Protein AF-A0A536TR87-F1 (afdb_monomer_lite)

Sequence (165 aa):
MNKATRSIAAAVVALAAVLAACPSVAQQRQSEDTEKALRAQADRAGVIYQRGKAAHYTQKFDLSGMPHYVPKQQLTGWIRLHGNNYLSDGMLGELWQQGFAKYQPGIRISYFLPTSALAFAALYYQQADLVMGHRPGFYDLLAYERVMNFDPVEITAVTGSFDVG

pLDDT: mean 83.54, std 15.67, range [44.81, 97.5]

Structure (mmCIF, N/CA/C/O backbone):
data_AF-A0A536TR87-F1
#
_entry.id   AF-A0A536TR87-F1
#
loop_
_atom_site.group_PDB
_atom_site.id
_atom_site.type_symbol
_atom_site.label_atom_id
_atom_site.label_alt_id
_atom_site.label_comp_id
_atom_site.label_asym_id
_atom_site.label_entity_id
_atom_site.label_seq_id
_atom_site.pdbx_PDB_ins_code
_atom_site.Cartn_x
_atom_site.Cartn_y
_atom_site.Cartn_z
_atom_site.occupancy
_atom_site.B_iso_or_equiv
_atom_site.auth_seq_id
_atom_site.auth_comp_id
_atom_site.auth_asym_id
_atom_site.auth_atom_id
_atom_site.pdbx_PDB_model_num
ATOM 1 N N . MET A 1 1 ? 15.843 62.376 -14.233 1.00 53.47 1 MET A N 1
ATOM 2 C CA . MET A 1 1 ? 16.270 60.982 -14.505 1.00 53.47 1 MET A CA 1
ATOM 3 C C . MET A 1 1 ? 17.175 60.995 -15.734 1.00 53.47 1 MET A C 1
ATOM 5 O O . MET A 1 1 ? 16.693 61.303 -16.818 1.00 53.47 1 MET A O 1
ATOM 9 N N . ASN A 1 2 ? 18.486 60.799 -15.555 1.00 57.31 2 ASN A N 1
ATOM 10 C CA . ASN A 1 2 ? 19.490 61.002 -16.611 1.00 57.31 2 ASN A CA 1
ATOM 11 C C . ASN A 1 2 ? 19.457 59.883 -17.666 1.00 57.31 2 ASN A C 1
ATOM 13 O O . ASN A 1 2 ? 19.144 58.735 -17.354 1.00 57.31 2 ASN A O 1
ATOM 17 N N . LYS A 1 3 ? 19.808 60.212 -18.922 1.00 54.91 3 LYS A N 1
ATOM 18 C CA . LYS A 1 3 ? 19.842 59.262 -20.058 1.00 54.91 3 LYS A CA 1
ATOM 19 C C . LYS A 1 3 ? 20.655 57.995 -19.746 1.00 54.91 3 LYS A C 1
ATOM 21 O O . LYS A 1 3 ? 20.232 56.906 -20.114 1.00 54.91 3 LYS A O 1
ATOM 26 N N . ALA A 1 4 ? 21.744 58.127 -18.986 1.00 57.09 4 ALA A N 1
ATOM 27 C CA . ALA A 1 4 ? 22.574 57.005 -18.544 1.00 57.09 4 ALA A CA 1
ATOM 28 C C . ALA A 1 4 ? 21.807 55.990 -17.672 1.00 57.09 4 ALA A C 1
ATOM 30 O O . ALA A 1 4 ? 21.934 54.785 -17.864 1.00 57.09 4 ALA A O 1
ATOM 31 N N . THR A 1 5 ? 20.941 56.459 -16.769 1.00 54.66 5 THR A N 1
ATOM 32 C CA . THR A 1 5 ? 20.153 55.596 -15.874 1.00 54.66 5 THR A CA 1
ATOM 33 C C . THR A 1 5 ? 19.074 54.818 -16.636 1.00 54.66 5 THR A C 1
ATOM 35 O O . THR A 1 5 ? 18.757 53.688 -16.277 1.00 54.66 5 THR A O 1
ATOM 38 N N . ARG A 1 6 ? 18.544 55.388 -17.730 1.00 57.69 6 ARG A N 1
ATOM 39 C CA . ARG A 1 6 ? 17.592 54.707 -18.625 1.00 57.69 6 ARG A CA 1
ATOM 40 C C . ARG A 1 6 ? 18.263 53.634 -19.488 1.00 57.69 6 ARG A C 1
ATOM 42 O O . ARG A 1 6 ? 17.682 52.567 -19.649 1.00 57.69 6 ARG A O 1
ATOM 49 N N . SER A 1 7 ? 19.478 53.874 -19.989 1.00 56.91 7 SER A N 1
ATOM 50 C CA . SER A 1 7 ? 20.223 52.870 -20.768 1.00 56.91 7 SER A CA 1
ATOM 51 C C . SER A 1 7 ? 20.653 51.667 -19.930 1.00 56.91 7 SER A C 1
ATOM 53 O O . SER A 1 7 ? 20.578 50.542 -20.410 1.00 56.91 7 SER A O 1
ATOM 55 N N . ILE A 1 8 ? 21.047 51.882 -18.671 1.00 60.53 8 ILE A N 1
ATOM 56 C CA . ILE A 1 8 ? 21.417 50.786 -17.763 1.00 60.53 8 ILE A CA 1
ATOM 57 C C . ILE A 1 8 ? 20.182 49.949 -17.401 1.00 60.53 8 ILE A C 1
ATOM 59 O O . ILE A 1 8 ? 20.235 48.725 -17.467 1.00 60.53 8 ILE A O 1
ATOM 63 N N . ALA A 1 9 ? 19.045 50.588 -17.104 1.00 59.81 9 ALA A N 1
ATOM 64 C CA . ALA A 1 9 ? 17.798 49.873 -16.835 1.00 59.81 9 ALA A CA 1
ATOM 65 C C . ALA A 1 9 ? 17.311 49.067 -18.056 1.00 59.81 9 ALA A C 1
ATOM 67 O O . ALA A 1 9 ? 16.899 47.919 -17.908 1.00 59.81 9 ALA A O 1
ATOM 68 N N . ALA A 1 10 ? 17.417 49.627 -19.266 1.00 59.47 10 ALA A N 1
ATOM 69 C CA . ALA A 1 10 ? 17.064 48.922 -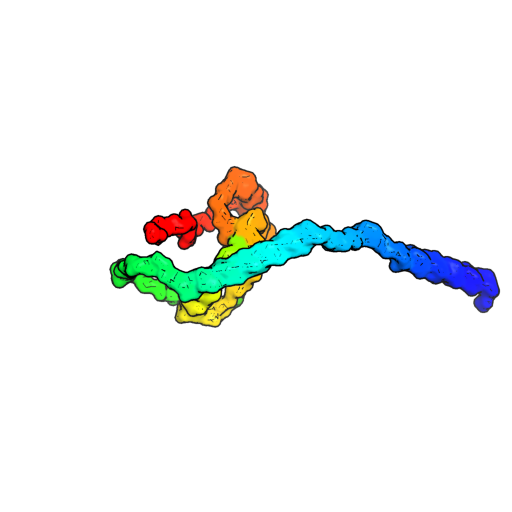20.499 1.00 59.47 10 ALA A CA 1
ATOM 70 C C . ALA A 1 10 ? 17.993 47.725 -20.778 1.00 59.47 10 ALA A C 1
ATOM 72 O O . ALA A 1 10 ? 17.518 46.666 -21.183 1.00 59.47 10 ALA A O 1
ATOM 73 N N . ALA A 1 11 ? 19.296 47.861 -20.509 1.00 60.03 11 ALA A N 1
ATOM 74 C CA . ALA A 1 11 ? 20.264 46.778 -20.671 1.00 60.03 11 ALA A CA 1
ATOM 75 C C . ALA A 1 11 ? 20.037 45.628 -19.671 1.00 60.03 11 ALA A C 1
ATOM 77 O O . ALA A 1 11 ? 20.145 44.463 -20.045 1.00 60.03 11 ALA A O 1
ATOM 78 N N . VAL A 1 12 ? 19.660 45.934 -18.425 1.00 60.09 12 VAL A N 1
ATOM 79 C CA . VAL A 1 12 ? 19.354 44.919 -17.400 1.00 60.09 12 VAL A CA 1
ATOM 80 C C . VAL A 1 12 ? 18.058 44.165 -17.720 1.00 60.09 12 VAL A C 1
ATOM 82 O O . VAL A 1 12 ? 18.012 42.945 -17.577 1.00 60.09 12 VAL A O 1
ATOM 85 N N . VAL A 1 13 ? 17.026 44.852 -18.222 1.00 60.09 13 VAL A N 1
ATOM 86 C CA . VAL A 1 13 ? 15.771 44.205 -18.652 1.00 60.09 13 VAL A 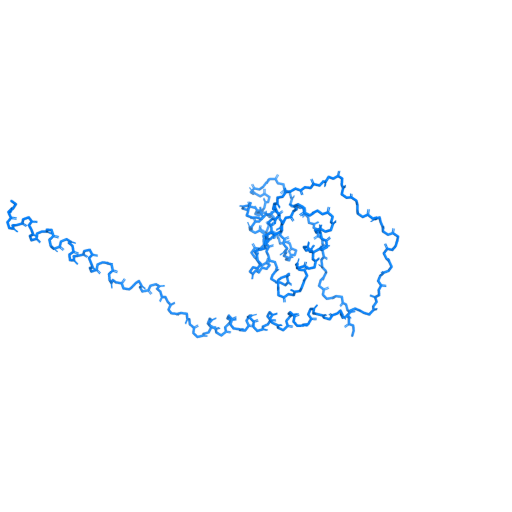CA 1
ATOM 87 C C . VAL A 1 13 ? 15.992 43.325 -19.888 1.00 60.09 13 VAL A C 1
ATOM 89 O O . VAL A 1 13 ? 15.465 42.216 -19.949 1.00 60.09 13 VAL A O 1
ATOM 92 N N . ALA A 1 14 ? 16.820 43.765 -20.842 1.00 57.97 14 ALA A N 1
ATOM 93 C CA . ALA A 1 14 ? 17.174 42.959 -22.009 1.00 57.97 14 ALA A CA 1
ATOM 94 C C . ALA A 1 14 ? 17.977 41.700 -21.627 1.00 57.97 14 ALA A C 1
ATOM 96 O O . ALA A 1 14 ? 17.725 40.628 -22.169 1.00 57.97 14 ALA A O 1
ATOM 97 N N . LEU A 1 15 ? 18.888 41.794 -20.651 1.00 55.44 15 LEU A N 1
ATOM 98 C CA . LEU A 1 15 ? 19.671 40.647 -20.178 1.00 55.44 15 LEU A CA 1
ATOM 99 C C . LEU A 1 15 ? 18.815 39.636 -19.388 1.00 55.44 15 LEU A C 1
ATOM 101 O O . LEU A 1 15 ? 18.990 38.428 -19.544 1.00 55.44 15 LEU A O 1
ATOM 105 N N . ALA A 1 16 ? 17.845 40.110 -18.599 1.00 57.47 16 ALA A N 1
ATOM 106 C CA . ALA A 1 16 ? 16.893 39.250 -17.891 1.00 57.47 16 ALA A CA 1
ATOM 107 C C . ALA A 1 16 ? 15.922 38.528 -18.847 1.00 57.47 16 ALA A C 1
ATOM 109 O O . ALA A 1 16 ? 15.592 37.363 -18.627 1.00 57.47 16 ALA A O 1
ATOM 110 N N . ALA A 1 17 ? 15.511 39.180 -19.941 1.00 55.38 17 ALA A N 1
ATOM 111 C CA . ALA A 1 17 ? 14.672 38.561 -20.967 1.00 55.38 17 ALA A CA 1
ATOM 112 C C . ALA A 1 17 ? 15.416 37.473 -21.766 1.00 55.38 17 ALA A C 1
ATOM 114 O O . ALA A 1 17 ? 14.815 36.466 -22.131 1.00 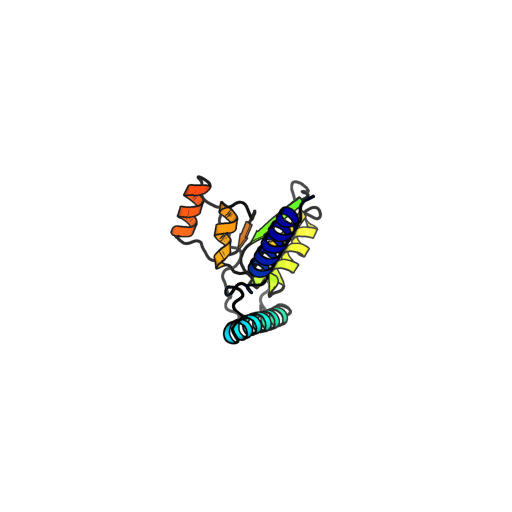55.38 17 ALA A O 1
ATOM 115 N N . VAL A 1 18 ? 16.728 37.627 -21.985 1.00 56.28 18 VAL A N 1
ATOM 116 C CA . VAL A 1 18 ? 17.559 36.603 -22.647 1.00 56.28 18 VAL A CA 1
ATOM 117 C C . VAL A 1 18 ? 17.795 35.390 -21.737 1.00 56.28 18 VAL A C 1
ATOM 119 O O . VAL A 1 18 ? 17.769 34.261 -22.217 1.00 56.28 18 VAL A O 1
ATOM 122 N N . LEU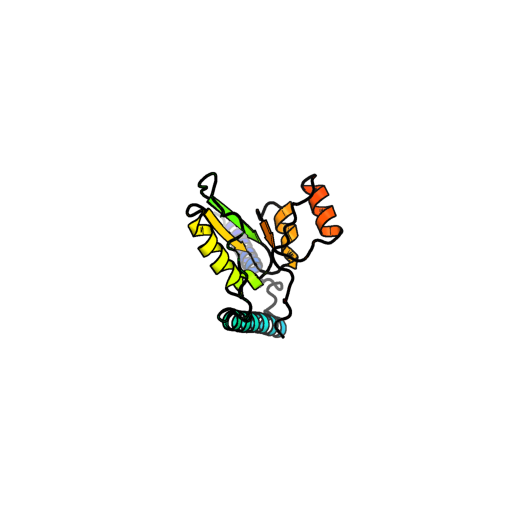 A 1 19 ? 17.933 35.587 -20.420 1.00 54.62 19 LEU A N 1
ATOM 123 C CA . LEU A 1 19 ? 18.059 34.483 -19.455 1.00 54.62 19 LEU A CA 1
ATOM 124 C C . LEU A 1 19 ? 16.756 33.685 -19.261 1.00 54.62 19 LEU A C 1
ATOM 126 O O .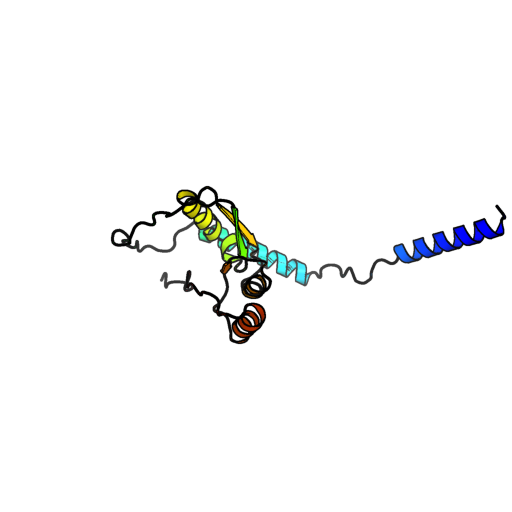 LEU A 1 19 ? 16.817 32.495 -18.965 1.00 54.62 19 LEU A O 1
ATOM 130 N N . ALA A 1 20 ? 15.589 34.303 -19.466 1.00 54.81 20 ALA A N 1
ATOM 131 C CA . ALA A 1 20 ? 14.292 33.620 -19.415 1.00 54.81 20 ALA A CA 1
ATOM 132 C C . ALA A 1 20 ? 13.924 32.887 -20.723 1.00 54.81 20 ALA A C 1
ATOM 134 O O . ALA A 1 20 ? 13.016 32.058 -20.726 1.00 54.81 20 ALA A O 1
ATOM 135 N N . ALA A 1 21 ? 14.615 33.191 -21.829 1.00 49.97 21 ALA A N 1
ATOM 136 C CA . ALA A 1 21 ? 14.339 32.642 -23.156 1.00 49.97 21 ALA A CA 1
ATOM 137 C C . ALA A 1 21 ? 15.301 31.525 -23.584 1.00 49.97 21 ALA A C 1
ATOM 139 O O . ALA A 1 21 ? 15.174 31.022 -24.698 1.00 49.97 21 ALA A O 1
ATOM 140 N N . CYS A 1 22 ? 16.236 31.101 -22.728 1.00 48.97 22 CYS A N 1
ATOM 141 C CA . CYS A 1 22 ? 16.895 29.816 -22.921 1.00 48.97 22 CYS A CA 1
ATOM 142 C C . CYS A 1 22 ? 15.838 28.727 -22.692 1.00 48.97 22 CYS A C 1
ATOM 144 O O . CYS A 1 22 ? 15.442 28.531 -21.539 1.00 48.97 22 CYS A O 1
ATOM 146 N N . PRO A 1 23 ? 15.354 28.010 -23.728 1.00 52.97 23 PRO A N 1
ATOM 147 C CA . PRO A 1 23 ? 14.597 26.802 -23.469 1.00 52.97 23 PRO A CA 1
ATOM 148 C C . PRO A 1 23 ? 15.517 25.922 -22.634 1.00 52.97 23 PRO A C 1
ATOM 150 O O . PRO A 1 23 ? 16.645 25.633 -23.036 1.00 52.97 23 PRO A O 1
ATOM 153 N N . SER A 1 24 ? 15.073 25.580 -21.428 1.00 51.97 24 SER A N 1
ATOM 154 C CA . SER A 1 24 ? 15.789 24.641 -20.586 1.00 51.97 24 SER A CA 1
ATOM 155 C C . SER A 1 24 ? 16.051 23.399 -21.437 1.00 51.97 24 SER A C 1
ATOM 157 O O . SER A 1 24 ? 15.119 22.683 -21.803 1.00 51.97 24 SER A O 1
ATOM 159 N N . VAL A 1 25 ? 17.315 23.155 -21.790 1.00 49.88 25 VAL A N 1
ATOM 160 C CA . VAL A 1 25 ? 17.760 21.960 -22.531 1.00 49.88 25 VAL A CA 1
ATOM 161 C C . VAL A 1 25 ? 17.439 20.674 -21.739 1.00 49.88 25 VAL A C 1
ATOM 163 O O . VAL A 1 25 ? 17.574 19.571 -22.251 1.00 49.88 25 VAL A O 1
ATOM 166 N N . ALA A 1 26 ? 16.930 20.808 -20.510 1.00 51.16 26 ALA A N 1
ATOM 167 C CA . ALA A 1 26 ? 16.414 19.733 -19.679 1.00 51.16 26 ALA A CA 1
ATOM 168 C C . ALA A 1 26 ? 14.955 19.320 -19.967 1.00 51.16 26 ALA A C 1
ATOM 170 O O . ALA A 1 26 ? 14.514 18.314 -19.417 1.00 51.16 26 ALA A O 1
ATOM 171 N N . GLN A 1 27 ? 14.192 20.022 -20.819 1.00 51.34 27 GLN A N 1
ATOM 172 C CA . GLN A 1 27 ? 12.879 19.525 -21.258 1.00 51.34 27 GLN A CA 1
ATOM 173 C C . GLN A 1 27 ? 13.083 18.490 -22.375 1.00 51.34 27 GLN A C 1
ATOM 175 O O . GLN A 1 27 ? 12.797 18.728 -23.550 1.00 51.34 27 GLN A O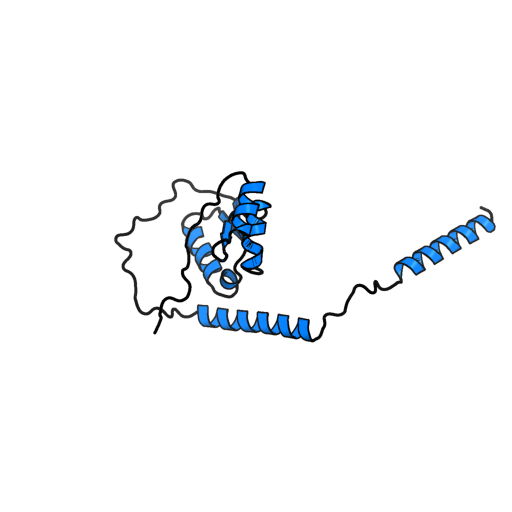 1
ATOM 180 N N . GLN A 1 28 ? 13.662 17.350 -22.007 1.00 58.09 28 GLN A N 1
ATOM 181 C CA . GLN A 1 28 ? 13.862 16.212 -22.890 1.00 58.09 28 GLN A CA 1
ATOM 182 C C . GLN A 1 28 ? 12.483 15.812 -23.430 1.00 58.09 28 GLN A C 1
ATOM 184 O O . GLN A 1 28 ? 11.618 15.384 -22.665 1.00 58.09 28 GLN A O 1
ATOM 189 N N . ARG A 1 29 ? 12.236 16.033 -24.732 1.00 62.19 29 ARG A N 1
ATOM 190 C CA . ARG A 1 29 ? 11.021 15.529 -25.389 1.00 62.19 29 ARG A CA 1
ATOM 191 C C . ARG A 1 29 ? 10.912 14.048 -25.043 1.00 62.19 29 ARG A C 1
ATOM 193 O O . ARG A 1 29 ? 11.895 13.324 -25.204 1.00 62.19 29 ARG A O 1
ATOM 200 N N . GLN A 1 30 ? 9.748 13.645 -24.534 1.00 68.62 30 GLN A N 1
ATOM 201 C CA . GLN A 1 30 ? 9.438 12.256 -24.209 1.00 68.62 30 GLN A CA 1
ATOM 202 C C . GLN A 1 30 ? 9.912 11.383 -25.380 1.00 68.62 30 GLN A C 1
ATOM 204 O O . GLN A 1 30 ? 9.521 11.632 -26.521 1.00 68.62 30 GLN A O 1
ATOM 209 N N . SER A 1 31 ? 10.826 10.439 -25.142 1.00 84.69 31 SER A N 1
ATOM 210 C CA . SER A 1 31 ? 11.304 9.594 -26.238 1.00 84.69 31 SER A CA 1
ATOM 211 C C . SER A 1 31 ? 10.148 8.735 -26.752 1.00 84.69 31 SER A C 1
ATOM 213 O O . SER A 1 31 ? 9.276 8.345 -25.969 1.00 84.69 31 SER A O 1
ATOM 215 N N . GLU A 1 32 ? 10.153 8.397 -28.044 1.00 88.25 32 GLU A N 1
ATOM 216 C CA . GLU A 1 32 ? 9.142 7.497 -28.621 1.00 88.25 32 GLU A CA 1
ATOM 217 C C . GLU A 1 32 ? 9.019 6.191 -27.825 1.00 88.25 32 GLU A C 1
ATOM 219 O O . GLU A 1 32 ? 7.924 5.663 -27.652 1.00 88.25 32 GLU A O 1
ATOM 224 N N . ASP A 1 33 ? 10.135 5.686 -27.297 1.00 89.00 33 ASP A N 1
ATOM 225 C CA . ASP A 1 33 ? 10.164 4.477 -26.474 1.00 89.00 33 ASP A CA 1
ATOM 226 C C . ASP A 1 33 ? 9.413 4.657 -25.154 1.00 89.00 33 ASP A C 1
ATOM 228 O O . ASP A 1 33 ? 8.683 3.764 -24.726 1.00 89.00 33 ASP A O 1
ATOM 232 N N . THR A 1 34 ? 9.531 5.830 -24.528 1.00 89.81 34 THR A N 1
ATOM 233 C CA . THR A 1 34 ? 8.804 6.142 -23.293 1.00 89.81 34 THR A CA 1
ATOM 234 C C . THR A 1 34 ? 7.306 6.254 -23.570 1.00 89.81 34 THR A C 1
ATOM 236 O O . THR A 1 34 ? 6.494 5.734 -22.807 1.00 89.81 34 THR A O 1
ATOM 239 N N . GLU A 1 35 ? 6.915 6.883 -24.682 1.00 88.88 35 GLU A N 1
ATOM 240 C CA . GLU A 1 35 ? 5.510 6.938 -25.098 1.00 88.88 35 GLU A CA 1
ATOM 241 C C . GLU A 1 35 ? 4.940 5.540 -25.366 1.00 88.88 35 GLU A C 1
ATOM 243 O O . GLU A 1 35 ? 3.850 5.215 -24.892 1.00 88.88 35 GLU A O 1
ATOM 248 N N . LYS A 1 36 ? 5.685 4.689 -26.082 1.00 92.56 36 LYS A N 1
ATOM 249 C CA . LYS A 1 36 ? 5.300 3.293 -26.342 1.00 92.56 36 LYS A CA 1
ATOM 250 C C . LYS A 1 36 ? 5.158 2.502 -25.041 1.00 92.56 36 LYS A C 1
ATOM 252 O O . LYS A 1 36 ? 4.174 1.784 -24.883 1.00 92.56 36 LYS A O 1
ATOM 257 N N . ALA A 1 37 ? 6.087 2.660 -24.097 1.00 89.69 37 ALA A N 1
ATOM 258 C CA . ALA A 1 37 ? 6.032 1.987 -22.802 1.00 89.69 37 ALA A CA 1
ATOM 259 C C . ALA A 1 37 ? 4.801 2.404 -21.981 1.00 89.69 37 ALA A C 1
ATOM 261 O O . ALA A 1 37 ? 4.115 1.543 -21.432 1.00 89.69 37 ALA A O 1
ATOM 262 N N . LEU A 1 38 ? 4.479 3.702 -21.936 1.00 90.38 38 LEU A N 1
ATOM 263 C CA . LEU A 1 38 ? 3.288 4.205 -21.242 1.00 90.38 38 LEU A CA 1
ATOM 264 C C . LEU A 1 38 ? 1.991 3.699 -21.886 1.00 90.38 38 LEU A C 1
ATOM 266 O O . LEU A 1 38 ? 1.073 3.295 -21.174 1.00 90.38 38 LEU A O 1
ATOM 270 N N . ARG A 1 39 ? 1.922 3.661 -23.224 1.00 91.75 39 ARG A N 1
ATOM 271 C CA . ARG A 1 39 ? 0.773 3.081 -23.942 1.00 91.75 39 ARG A CA 1
ATOM 272 C C . ARG A 1 39 ? 0.605 1.598 -23.621 1.00 91.75 39 ARG A C 1
ATOM 274 O O . ARG A 1 39 ? -0.481 1.189 -23.237 1.00 91.75 39 ARG A O 1
ATOM 281 N N . ALA A 1 40 ? 1.687 0.820 -23.665 1.00 90.69 40 ALA A N 1
ATOM 282 C CA . ALA A 1 40 ? 1.646 -0.601 -23.325 1.00 90.69 40 ALA A CA 1
ATOM 283 C C . ALA A 1 40 ? 1.179 -0.852 -21.877 1.00 90.69 40 ALA A C 1
ATOM 285 O O . ALA A 1 40 ? 0.450 -1.811 -21.616 1.00 90.69 40 ALA A O 1
ATOM 286 N N . GLN A 1 41 ? 1.567 0.012 -20.930 1.00 87.94 41 GLN A N 1
ATOM 287 C CA . GLN A 1 41 ? 1.072 -0.043 -19.551 1.00 87.94 41 GLN A CA 1
ATOM 288 C C . GLN A 1 41 ? -0.437 0.233 -19.478 1.00 87.94 41 GLN A C 1
ATOM 290 O O . GLN A 1 41 ? -1.159 -0.530 -18.836 1.00 87.94 41 GLN A O 1
ATOM 295 N N . ALA A 1 42 ? -0.920 1.271 -20.168 1.00 88.25 42 ALA A N 1
ATOM 296 C CA . ALA A 1 42 ? -2.339 1.619 -20.208 1.00 88.25 42 ALA A CA 1
ATOM 297 C C . ALA A 1 42 ? -3.198 0.522 -20.869 1.00 88.25 42 ALA A C 1
ATOM 299 O O . ALA A 1 42 ? -4.233 0.136 -20.325 1.00 88.25 42 ALA A O 1
ATOM 300 N N . ASP A 1 43 ? -2.743 -0.038 -21.992 1.00 91.94 43 ASP A N 1
ATOM 301 C CA . ASP A 1 43 ? -3.434 -1.125 -22.693 1.00 91.94 43 ASP A CA 1
ATOM 302 C C . ASP A 1 43 ? -3.547 -2.370 -21.804 1.00 91.94 43 ASP A C 1
ATOM 304 O O . ASP A 1 43 ? -4.611 -2.989 -21.699 1.00 91.94 43 ASP A O 1
ATOM 308 N N . ARG A 1 44 ? -2.463 -2.713 -21.095 1.00 88.62 44 ARG A N 1
ATOM 309 C CA . ARG A 1 44 ? -2.457 -3.816 -20.130 1.00 88.62 44 ARG A CA 1
ATOM 310 C C . ARG A 1 44 ? -3.463 -3.587 -19.004 1.00 88.62 44 ARG A C 1
ATOM 312 O O . ARG A 1 44 ? -4.192 -4.522 -18.673 1.00 88.62 44 ARG A O 1
ATOM 319 N N . ALA A 1 45 ? -3.514 -2.382 -18.434 1.00 87.69 45 ALA A N 1
ATOM 320 C CA . ALA A 1 45 ? -4.487 -2.040 -17.399 1.00 87.69 45 ALA A CA 1
ATOM 321 C C . ALA A 1 45 ? -5.926 -2.225 -17.913 1.00 87.69 45 ALA A C 1
ATOM 323 O O . ALA A 1 45 ? -6.742 -2.864 -17.252 1.00 87.69 45 ALA A O 1
ATOM 324 N N . GLY A 1 46 ? -6.211 -1.793 -19.147 1.00 87.88 46 GLY A N 1
ATOM 325 C CA . GLY A 1 46 ? -7.505 -2.015 -19.795 1.00 87.88 46 GLY A CA 1
ATOM 326 C C . GLY A 1 46 ? -7.873 -3.497 -19.933 1.00 87.88 46 GLY A C 1
ATOM 327 O O . GLY A 1 46 ? -8.998 -3.890 -19.617 1.00 87.88 46 GLY A O 1
ATOM 328 N N . VAL A 1 47 ? -6.931 -4.347 -20.352 1.00 88.56 47 VAL A N 1
ATOM 329 C CA . VAL A 1 47 ? -7.148 -5.804 -20.447 1.00 88.56 47 VAL A CA 1
ATOM 330 C C . VAL A 1 47 ? -7.418 -6.423 -19.073 1.00 88.56 47 VAL A C 1
ATOM 332 O O . VAL A 1 47 ? -8.327 -7.247 -18.942 1.00 88.56 47 VAL A O 1
ATOM 335 N N . ILE A 1 48 ? -6.653 -6.032 -18.048 1.00 87.12 48 ILE A N 1
ATOM 336 C CA . ILE A 1 48 ? -6.845 -6.504 -16.669 1.00 87.12 48 ILE A CA 1
ATOM 337 C C . ILE A 1 48 ? -8.239 -6.117 -16.170 1.00 87.12 48 ILE A C 1
ATOM 339 O O . ILE A 1 48 ? -8.942 -6.974 -15.633 1.00 87.12 48 ILE A O 1
ATOM 343 N N . TYR A 1 49 ? -8.674 -4.882 -16.421 1.00 87.19 49 TYR A N 1
ATOM 344 C CA . TYR A 1 49 ? -9.999 -4.410 -16.034 1.00 87.19 49 TYR A CA 1
ATOM 345 C C . TYR A 1 49 ? -11.114 -5.255 -16.657 1.00 87.19 49 TYR A C 1
ATOM 347 O O . TYR A 1 49 ? -12.029 -5.691 -15.958 1.00 87.19 49 TYR A O 1
ATOM 355 N N . GLN A 1 50 ? -11.033 -5.548 -17.963 1.00 87.94 50 GLN A N 1
ATOM 356 C CA . GLN A 1 50 ? -12.045 -6.384 -18.621 1.00 87.94 50 GLN A CA 1
ATOM 357 C C . GLN A 1 50 ? -12.074 -7.808 -18.059 1.00 87.94 50 GLN A C 1
ATOM 359 O O . GLN A 1 50 ? -13.158 -8.350 -17.853 1.00 87.94 50 GLN A O 1
ATOM 364 N N . ARG A 1 51 ? -10.910 -8.404 -17.764 1.00 85.50 51 ARG A N 1
ATOM 365 C CA . ARG A 1 51 ? -10.834 -9.727 -17.120 1.00 85.50 51 ARG A CA 1
ATOM 366 C C . ARG A 1 51 ? -11.422 -9.707 -15.710 1.00 85.50 51 ARG A C 1
ATOM 368 O O . ARG A 1 51 ? -12.143 -10.624 -15.341 1.00 85.50 51 ARG A O 1
ATOM 375 N N . GLY A 1 52 ? -11.189 -8.632 -14.958 1.00 81.88 52 GLY A N 1
ATOM 376 C CA . GLY A 1 52 ? -11.690 -8.461 -13.593 1.00 81.88 52 GLY A CA 1
ATOM 377 C C . GLY A 1 52 ? -13.217 -8.458 -13.456 1.00 81.88 52 GLY A C 1
ATOM 378 O O . GLY A 1 52 ? -13.717 -8.660 -12.353 1.00 81.88 52 GLY A O 1
ATOM 379 N N . LYS A 1 53 ? -13.966 -8.278 -14.553 1.00 84.31 53 LYS A N 1
ATOM 380 C CA . LYS A 1 53 ? -15.439 -8.323 -14.555 1.00 84.31 53 LYS A CA 1
ATOM 381 C C . LYS A 1 53 ? -16.016 -9.730 -14.403 1.00 84.31 53 LYS A C 1
ATOM 383 O O . LYS A 1 53 ? -17.194 -9.860 -14.074 1.00 84.31 53 LYS A O 1
ATOM 388 N N . ALA A 1 54 ? -15.229 -10.769 -14.669 1.00 82.56 54 ALA A N 1
ATOM 389 C CA . ALA A 1 54 ? -15.664 -12.153 -14.557 1.00 82.56 54 ALA A CA 1
ATOM 390 C C . ALA A 1 54 ? -14.984 -12.834 -13.364 1.00 82.56 54 ALA A C 1
ATOM 392 O O . ALA A 1 54 ? -13.769 -12.764 -13.187 1.00 82.56 54 ALA A O 1
ATOM 393 N N . ALA A 1 55 ? -15.773 -13.535 -12.549 1.00 78.06 55 ALA A N 1
ATOM 394 C CA . ALA A 1 55 ? -15.225 -14.449 -11.559 1.00 78.06 55 ALA A CA 1
ATOM 395 C C . ALA A 1 55 ? -14.692 -15.698 -12.275 1.00 78.06 55 ALA A C 1
ATOM 397 O O . ALA A 1 55 ? -15.442 -16.387 -12.962 1.00 78.06 55 ALA A O 1
ATOM 398 N N . HIS A 1 56 ? -13.403 -15.988 -12.102 1.00 78.31 56 HIS A N 1
ATOM 399 C CA . HIS A 1 56 ? -12.767 -17.188 -12.661 1.00 78.31 56 HIS A CA 1
ATOM 400 C C . HIS A 1 56 ? -12.798 -18.390 -11.704 1.00 78.31 56 HIS A C 1
ATOM 402 O O . HIS A 1 56 ? -12.478 -19.504 -12.101 1.00 78.31 56 HIS A O 1
ATOM 408 N N . TYR A 1 57 ? -13.200 -18.185 -10.448 1.00 74.12 57 TYR A N 1
ATOM 409 C CA . TYR A 1 57 ? -13.381 -19.259 -9.477 1.00 74.12 57 TYR A CA 1
ATOM 410 C C . TYR A 1 57 ? -14.767 -19.899 -9.641 1.00 74.12 57 TYR A C 1
ATOM 412 O O . TYR A 1 57 ? -15.790 -19.214 -9.635 1.00 74.12 57 TYR A O 1
ATOM 420 N N . THR A 1 58 ? -14.814 -21.224 -9.765 1.00 81.31 58 THR A N 1
ATOM 421 C CA . THR A 1 58 ? -16.068 -22.003 -9.771 1.00 81.31 58 THR A CA 1
ATOM 422 C C . THR A 1 58 ? -16.451 -22.465 -8.368 1.00 81.31 58 THR A C 1
ATOM 424 O O . THR A 1 58 ? -17.634 -22.573 -8.039 1.00 81.31 58 THR A O 1
ATOM 427 N N . GLN A 1 59 ? -15.450 -22.696 -7.518 1.00 81.62 59 GLN A N 1
ATOM 428 C CA . GLN A 1 59 ? -15.639 -23.059 -6.125 1.00 81.62 59 GLN A CA 1
ATOM 429 C C . GLN A 1 59 ? -16.173 -21.867 -5.327 1.00 81.62 59 GLN A C 1
ATOM 431 O O . GLN A 1 59 ? -15.592 -20.781 -5.322 1.00 81.62 59 GLN A O 1
ATOM 436 N N . LYS A 1 60 ? -17.276 -22.091 -4.610 1.00 83.38 60 LYS A N 1
ATOM 437 C CA . LYS A 1 60 ? -17.787 -21.167 -3.597 1.00 83.38 60 LYS A CA 1
ATOM 438 C C . LYS A 1 60 ? -17.365 -21.671 -2.227 1.00 83.38 60 LYS A C 1
ATOM 440 O O . LYS A 1 60 ? -17.582 -22.836 -1.907 1.00 83.38 60 LYS A O 1
ATOM 445 N N . PHE A 1 61 ? -16.762 -20.796 -1.436 1.00 83.38 61 PHE A N 1
ATOM 446 C CA . PHE A 1 61 ? -16.419 -21.104 -0.055 1.00 83.38 61 PHE A CA 1
ATOM 447 C C . PHE A 1 61 ? -17.661 -20.955 0.823 1.00 83.38 61 PHE A C 1
ATOM 449 O O . PHE A 1 61 ? -18.376 -19.957 0.712 1.00 83.38 61 PHE A O 1
ATOM 456 N N . ASP A 1 62 ? -17.909 -21.936 1.688 1.00 87.81 62 ASP A N 1
ATOM 457 C CA . ASP A 1 62 ? -18.876 -21.776 2.766 1.00 87.81 62 ASP A CA 1
ATOM 458 C C . ASP A 1 62 ? -18.229 -20.960 3.889 1.00 87.81 62 ASP A C 1
ATOM 460 O O . ASP A 1 62 ? -17.265 -21.391 4.521 1.00 87.81 62 ASP A O 1
ATOM 464 N N . LEU A 1 63 ? -18.738 -19.746 4.089 1.00 87.62 63 LEU A N 1
ATOM 465 C CA . LEU A 1 63 ? -18.251 -18.811 5.099 1.00 87.62 63 LEU A CA 1
ATOM 466 C C . LEU A 1 63 ? -19.199 -18.721 6.302 1.00 87.62 63 LEU A C 1
ATOM 468 O O . LEU A 1 63 ? -18.974 -17.886 7.176 1.00 87.62 63 LEU A O 1
ATOM 472 N N . SER A 1 64 ? -20.251 -19.548 6.380 1.00 90.69 64 SER A N 1
ATOM 473 C CA . SER A 1 64 ? -21.267 -19.443 7.439 1.00 90.69 64 SER A CA 1
ATOM 474 C C . SER A 1 64 ? -20.706 -19.690 8.842 1.00 90.69 64 SER A C 1
ATOM 476 O O . SER A 1 64 ? -21.258 -19.195 9.821 1.00 90.69 64 SER A O 1
ATOM 478 N N . GLY A 1 65 ? -19.604 -20.440 8.942 1.00 90.94 65 GLY A N 1
ATOM 479 C CA . GLY A 1 65 ? -18.890 -20.690 10.194 1.00 90.94 65 GLY A CA 1
ATOM 480 C C . GLY A 1 65 ? -17.967 -19.551 10.639 1.00 90.94 65 GLY A C 1
ATOM 481 O O . GLY A 1 65 ? -17.433 -19.609 11.745 1.00 90.94 65 GLY A O 1
ATOM 482 N N . MET A 1 66 ? -17.749 -18.523 9.810 1.00 90.12 66 MET A N 1
ATOM 483 C CA . MET A 1 66 ? -16.891 -17.398 10.180 1.00 90.12 66 MET A CA 1
ATOM 484 C C . MET A 1 66 ? -17.641 -16.391 11.065 1.00 90.12 66 MET A C 1
ATOM 486 O O . MET A 1 66 ? -18.827 -16.118 10.845 1.00 90.12 66 MET A O 1
ATOM 490 N N . PRO A 1 67 ? -16.965 -15.787 12.060 1.00 90.62 67 PRO A N 1
ATOM 491 C CA . PRO A 1 67 ? -17.571 -14.735 12.860 1.00 90.62 67 PRO A CA 1
ATOM 492 C C . PRO A 1 67 ? -17.952 -13.550 11.970 1.00 90.62 67 PRO A C 1
ATOM 494 O O . PRO A 1 67 ? -17.172 -13.103 11.127 1.00 90.62 67 PRO A O 1
ATOM 497 N N . HIS A 1 68 ? -19.155 -13.019 12.181 1.00 87.62 68 HIS A N 1
ATOM 498 C CA . HIS A 1 68 ? -19.608 -11.836 11.462 1.00 87.62 68 HIS A CA 1
ATOM 499 C C . HIS A 1 68 ? -18.864 -10.605 11.980 1.00 87.62 68 HIS A C 1
ATOM 501 O O . HIS A 1 68 ? -18.777 -10.373 13.188 1.00 87.62 68 HIS A O 1
ATOM 507 N N . TYR A 1 69 ? -18.333 -9.800 11.061 1.00 88.50 69 TYR A N 1
ATOM 508 C CA . TYR A 1 69 ? -17.694 -8.544 11.426 1.00 88.50 69 TYR A CA 1
ATOM 509 C C . TYR A 1 69 ? -18.743 -7.542 11.923 1.00 88.50 69 TYR A C 1
ATOM 511 O O . TYR A 1 69 ? -19.657 -7.170 11.189 1.00 88.50 69 TYR A O 1
ATOM 519 N N . VAL A 1 70 ? -18.582 -7.088 13.166 1.00 91.25 70 VAL A N 1
ATOM 520 C CA . VAL A 1 70 ? -19.396 -6.028 13.771 1.00 91.25 70 VAL A CA 1
ATOM 521 C C . VAL A 1 70 ? -18.460 -4.895 14.199 1.00 91.25 70 VAL A C 1
ATOM 523 O O . VAL A 1 70 ? -17.611 -5.106 15.073 1.00 91.25 70 VAL A O 1
ATOM 526 N N . PRO A 1 71 ? -18.571 -3.696 13.598 1.00 92.56 71 PRO A N 1
ATOM 527 C CA . PRO A 1 71 ? -17.793 -2.540 14.019 1.00 92.56 71 PRO A CA 1
ATOM 528 C C . PRO A 1 71 ? -18.038 -2.215 15.493 1.00 92.56 71 PRO A C 1
ATOM 530 O O . PRO A 1 71 ? -19.174 -2.005 15.910 1.00 92.56 71 PRO A O 1
ATOM 533 N N . LYS A 1 72 ? -16.966 -2.124 16.288 1.00 94.94 72 LYS A N 1
ATOM 534 C CA . LYS A 1 72 ? -17.063 -1.650 17.681 1.00 94.94 72 LYS A CA 1
ATOM 535 C C . LYS A 1 72 ? -17.383 -0.153 17.762 1.00 94.94 72 LYS A C 1
ATOM 537 O O . LYS A 1 72 ? -17.948 0.299 18.749 1.00 94.94 72 LYS A O 1
ATOM 542 N N . GLN A 1 73 ? -16.979 0.603 16.743 1.00 95.62 73 GLN A N 1
ATOM 543 C CA . GLN A 1 73 ? -17.167 2.045 16.630 1.00 95.62 73 GLN A CA 1
ATOM 544 C C . GLN A 1 73 ? -17.297 2.443 15.159 1.00 95.62 73 GLN A C 1
ATOM 546 O O . GLN A 1 73 ? -16.646 1.840 14.300 1.00 95.62 73 GLN A O 1
ATOM 551 N N . GLN A 1 74 ? -18.092 3.481 14.900 1.00 96.38 74 GLN A N 1
ATOM 552 C CA . GLN A 1 74 ? -18.174 4.119 13.589 1.00 96.38 74 GLN A CA 1
ATOM 553 C C . GLN A 1 74 ? -17.131 5.225 13.508 1.00 96.38 74 GLN A C 1
ATOM 555 O O . GLN A 1 74 ? -17.138 6.156 14.311 1.00 96.38 74 GLN A O 1
ATOM 560 N N . LEU A 1 75 ? -16.228 5.103 12.542 1.00 95.69 75 LEU A N 1
ATOM 561 C CA . LEU A 1 75 ? -15.133 6.037 12.335 1.00 95.69 75 LEU A CA 1
ATOM 562 C C . LEU A 1 75 ? -15.424 6.958 11.148 1.00 95.69 75 LEU A C 1
ATOM 564 O O . LEU A 1 75 ? -16.187 6.626 10.236 1.00 95.69 75 LEU A O 1
ATOM 568 N N . THR A 1 76 ? -14.772 8.117 11.147 1.00 97.50 76 THR A N 1
ATOM 569 C CA . THR A 1 76 ? -14.823 9.088 10.051 1.00 97.50 76 THR A CA 1
ATOM 570 C C . THR A 1 76 ? -13.422 9.529 9.668 1.00 97.50 76 THR A C 1
ATOM 572 O O . THR A 1 76 ? -12.576 9.680 10.547 1.00 97.50 76 THR A O 1
ATOM 575 N N . GLY A 1 77 ? -13.188 9.794 8.384 1.00 96.94 77 GLY A N 1
ATOM 576 C CA . GLY A 1 77 ? -11.913 10.329 7.906 1.00 96.94 77 GLY A CA 1
ATOM 577 C C . GLY A 1 77 ? -11.355 9.573 6.709 1.00 96.94 77 GLY A C 1
ATOM 578 O O . GLY A 1 77 ? -12.103 8.984 5.926 1.00 96.94 77 GLY A O 1
ATOM 579 N N . TRP A 1 78 ? -10.033 9.619 6.570 1.00 97.25 78 TRP A N 1
ATOM 580 C CA . TRP A 1 78 ? -9.312 9.065 5.431 1.00 97.25 78 TRP A CA 1
ATOM 581 C C . TRP A 1 78 ? -8.368 7.951 5.855 1.00 97.25 78 TRP A C 1
ATOM 583 O O . TRP A 1 78 ? -7.676 8.066 6.860 1.00 97.25 78 TRP A O 1
ATOM 593 N N . ILE A 1 79 ? -8.324 6.909 5.035 1.00 96.81 79 ILE A N 1
ATOM 594 C CA . ILE A 1 79 ? -7.275 5.899 5.024 1.00 96.81 79 ILE A CA 1
ATOM 595 C C . ILE A 1 79 ? -6.466 6.109 3.746 1.00 96.81 79 ILE A C 1
ATOM 597 O O . ILE A 1 79 ? -7.026 6.083 2.650 1.00 96.81 79 ILE A O 1
ATOM 601 N N . ARG A 1 80 ? -5.158 6.318 3.861 1.00 97.38 80 ARG A N 1
ATOM 602 C CA . ARG A 1 80 ? -4.244 6.481 2.725 1.00 97.38 80 ARG A CA 1
ATOM 603 C C . ARG A 1 80 ? -3.610 5.135 2.394 1.00 97.38 80 ARG A C 1
ATOM 605 O O . ARG A 1 80 ? -2.894 4.577 3.224 1.00 97.38 80 ARG A O 1
ATOM 612 N N . LEU A 1 81 ? -3.871 4.619 1.195 1.00 96.12 81 LEU A N 1
ATOM 613 C CA . LEU A 1 81 ? -3.370 3.331 0.722 1.00 96.12 81 LEU A CA 1
ATOM 614 C C . LEU A 1 81 ? -2.476 3.519 -0.503 1.00 96.12 81 LEU A C 1
ATOM 616 O O . LEU A 1 81 ? -2.916 4.029 -1.536 1.00 96.12 81 LEU A O 1
ATOM 620 N N . HIS A 1 82 ? -1.215 3.099 -0.389 1.00 96.62 82 HIS A N 1
ATOM 621 C CA . HIS A 1 82 ? -0.236 3.191 -1.474 1.00 96.62 82 HIS A CA 1
ATOM 622 C C . HIS A 1 82 ? 0.204 1.811 -1.992 1.00 96.62 82 HIS A C 1
ATOM 624 O O . HIS A 1 82 ? 0.173 0.820 -1.261 1.00 96.62 82 HIS A O 1
ATOM 630 N N . GLY A 1 83 ? 0.669 1.754 -3.244 1.00 94.56 83 GLY A N 1
ATOM 631 C CA . GLY A 1 83 ? 1.400 0.601 -3.777 1.00 94.56 83 GLY A CA 1
ATOM 632 C C . GLY A 1 83 ? 0.788 -0.030 -5.025 1.00 94.56 83 GLY A C 1
ATOM 633 O O . GLY A 1 83 ? 0.854 0.544 -6.109 1.00 94.56 83 GLY A O 1
ATOM 634 N N . ASN A 1 84 ? 0.286 -1.256 -4.891 1.00 92.19 84 ASN A N 1
ATOM 635 C CA . ASN A 1 84 ? -0.016 -2.150 -6.005 1.00 92.19 84 ASN A CA 1
ATOM 636 C C . ASN A 1 84 ? -1.084 -1.625 -6.995 1.00 92.19 84 ASN A C 1
ATOM 638 O O . ASN A 1 84 ? -2.269 -1.571 -6.665 1.00 92.19 84 ASN A O 1
ATOM 642 N N . ASN A 1 85 ? -0.679 -1.359 -8.244 1.00 90.75 85 ASN A N 1
ATOM 643 C CA . ASN A 1 85 ? -1.546 -0.902 -9.338 1.00 90.75 85 ASN A CA 1
ATOM 644 C C . ASN A 1 85 ? -2.674 -1.885 -9.685 1.00 90.75 85 ASN A C 1
ATOM 646 O O . ASN A 1 85 ? -3.732 -1.460 -10.130 1.00 90.75 85 ASN A O 1
ATOM 650 N N . TYR A 1 86 ? -2.527 -3.185 -9.410 1.00 87.56 86 TYR A N 1
ATOM 651 C CA . TYR A 1 86 ? -3.604 -4.154 -9.663 1.00 87.56 86 TYR A CA 1
ATOM 652 C C . TYR A 1 86 ? -4.890 -3.880 -8.865 1.00 87.56 86 TYR A C 1
ATOM 654 O O . TYR A 1 86 ? -5.958 -4.346 -9.264 1.00 87.56 86 TYR A O 1
ATOM 662 N N . LEU A 1 87 ? -4.816 -3.121 -7.764 1.00 89.38 87 LEU A N 1
ATOM 663 C CA . LEU A 1 87 ? -6.010 -2.682 -7.042 1.00 89.38 87 LEU A CA 1
ATOM 664 C C . LEU A 1 87 ? -6.884 -1.736 -7.882 1.00 89.38 87 LEU A C 1
ATOM 666 O O . LEU A 1 87 ? -8.106 -1.802 -7.747 1.00 89.38 87 LEU A O 1
ATOM 670 N N . SER A 1 88 ? -6.275 -0.898 -8.731 1.00 88.38 88 SER A N 1
ATOM 671 C CA . SER A 1 88 ? -6.964 0.045 -9.625 1.00 88.38 88 SER A CA 1
ATOM 672 C C . SER A 1 88 ? -7.113 -0.455 -11.059 1.00 88.38 88 SER A C 1
ATOM 674 O O . SER A 1 88 ? -8.095 -0.119 -11.708 1.00 88.38 88 SER A O 1
ATOM 676 N N . ASP A 1 89 ? -6.159 -1.241 -11.563 1.00 88.38 89 ASP A N 1
ATOM 677 C CA . ASP A 1 89 ? -6.237 -1.813 -12.913 1.00 88.38 89 ASP A CA 1
ATOM 678 C C . ASP A 1 89 ? -7.348 -2.869 -12.993 1.00 88.38 89 ASP A C 1
ATOM 680 O O . ASP A 1 89 ? -7.938 -3.088 -14.046 1.00 88.38 89 ASP A O 1
ATOM 684 N N . GLY A 1 90 ? -7.628 -3.549 -11.878 1.00 84.62 90 GLY A N 1
ATOM 685 C CA . GLY A 1 90 ? -8.793 -4.411 -11.715 1.00 84.62 90 GLY A CA 1
ATOM 686 C C . GLY A 1 90 ? -9.959 -3.699 -11.022 1.00 84.62 90 GLY A C 1
ATOM 687 O O . GLY A 1 90 ? -10.028 -2.479 -10.950 1.00 84.62 90 GLY A O 1
ATOM 688 N N . MET A 1 91 ? -10.879 -4.488 -10.463 1.00 86.88 91 MET A N 1
ATOM 689 C CA . MET A 1 91 ? -12.026 -3.977 -9.693 1.00 86.88 91 MET A CA 1
ATOM 690 C C . MET A 1 91 ? -11.847 -4.126 -8.173 1.00 86.88 91 MET A C 1
ATOM 692 O O . MET A 1 91 ? -12.735 -3.768 -7.405 1.00 86.88 91 MET A O 1
ATOM 696 N N . LEU A 1 92 ? -10.723 -4.685 -7.709 1.00 87.75 92 LEU A N 1
ATOM 697 C CA . LEU A 1 92 ? -10.572 -5.094 -6.309 1.00 87.75 92 LEU A CA 1
ATOM 698 C C . LEU A 1 92 ? -10.616 -3.908 -5.337 1.00 87.75 92 LEU A C 1
ATOM 700 O O . LEU A 1 92 ? -11.300 -3.996 -4.320 1.00 87.75 92 LEU A O 1
ATOM 704 N N . GLY A 1 93 ? -9.940 -2.797 -5.654 1.00 90.75 93 GLY A N 1
ATOM 705 C CA . GLY A 1 93 ? -9.968 -1.593 -4.820 1.00 90.75 93 GLY A CA 1
ATOM 706 C C . GLY A 1 93 ? -11.380 -1.020 -4.681 1.00 90.75 93 GLY A C 1
ATOM 707 O O . GLY A 1 93 ? -11.826 -0.731 -3.572 1.00 90.75 93 GLY A O 1
ATOM 708 N N . GLU A 1 94 ? -12.124 -0.951 -5.788 1.00 90.75 94 GLU A N 1
ATOM 709 C CA . GLU A 1 94 ? -13.522 -0.508 -5.791 1.00 90.75 94 GLU A CA 1
ATOM 710 C C . GLU A 1 94 ? -14.409 -1.430 -4.939 1.00 90.75 94 GLU A C 1
ATOM 712 O O . GLU A 1 94 ? -15.156 -0.957 -4.079 1.00 90.75 94 GLU A O 1
ATOM 717 N N . LEU A 1 95 ? -14.292 -2.749 -5.120 1.00 91.06 95 LEU A N 1
ATOM 718 C CA . LEU A 1 95 ? -15.052 -3.741 -4.355 1.00 91.06 95 LEU A CA 1
ATOM 719 C C . LEU A 1 95 ? -14.746 -3.667 -2.855 1.00 91.06 95 LEU A C 1
ATOM 721 O O . LEU A 1 95 ? -15.657 -3.777 -2.032 1.00 91.06 95 LEU A O 1
ATOM 725 N N . TRP A 1 96 ? -13.483 -3.443 -2.486 1.00 91.62 96 TRP A N 1
ATOM 726 C CA . TRP A 1 96 ? -13.082 -3.232 -1.097 1.00 91.62 96 TRP A CA 1
ATOM 727 C C . TRP A 1 96 ? -13.690 -1.963 -0.516 1.00 91.62 96 TRP A C 1
ATOM 729 O O . TRP A 1 96 ? -14.268 -2.021 0.567 1.00 91.62 96 TRP A O 1
ATOM 739 N N . GLN A 1 97 ? -13.630 -0.841 -1.234 1.00 93.25 97 GLN A N 1
ATOM 740 C CA . GLN A 1 97 ? -14.235 0.407 -0.780 1.00 93.25 97 GLN A CA 1
ATOM 741 C C . GLN A 1 97 ? -15.752 0.259 -0.592 1.00 93.25 97 GLN A C 1
ATOM 743 O O . GLN A 1 97 ? -16.282 0.657 0.445 1.00 93.25 97 GLN A O 1
ATOM 748 N N . GLN A 1 98 ? -16.453 -0.349 -1.552 1.00 94.62 98 GLN A N 1
ATOM 749 C CA . GLN A 1 98 ? -17.897 -0.581 -1.464 1.00 94.62 98 GLN A CA 1
ATOM 750 C C . GLN A 1 98 ? -18.259 -1.538 -0.323 1.00 94.62 98 GLN A C 1
ATOM 752 O O . GLN A 1 98 ? -19.208 -1.289 0.420 1.00 94.62 98 GLN A O 1
ATOM 757 N N . GLY A 1 99 ? -17.512 -2.634 -0.168 1.00 93.94 99 GLY A N 1
ATOM 758 C CA . GLY A 1 99 ? -17.716 -3.607 0.901 1.00 93.94 99 GLY A CA 1
ATOM 759 C C . GLY A 1 99 ? -17.469 -3.003 2.281 1.00 93.94 99 GLY A C 1
ATOM 760 O O . GLY A 1 99 ? -18.300 -3.151 3.174 1.00 93.94 99 GLY A O 1
ATOM 761 N N . PHE A 1 100 ? -16.369 -2.267 2.438 1.00 94.12 100 PHE A N 1
ATOM 762 C CA . PHE A 1 100 ? -16.006 -1.623 3.695 1.00 94.12 100 PHE A CA 1
ATOM 763 C C . PHE A 1 100 ? -16.972 -0.496 4.069 1.00 94.12 100 PHE A C 1
ATOM 765 O O . PHE A 1 100 ? -17.345 -0.387 5.234 1.00 94.12 100 PHE A O 1
ATOM 772 N N . ALA A 1 101 ? -17.468 0.279 3.097 1.00 95.88 101 ALA A N 1
ATOM 773 C CA . ALA A 1 101 ? -18.438 1.350 3.335 1.00 95.88 101 ALA A CA 1
ATOM 774 C C . ALA A 1 101 ? -19.768 0.857 3.936 1.00 95.88 101 ALA A C 1
ATOM 776 O O . ALA A 1 101 ? -20.439 1.627 4.620 1.00 95.88 101 ALA A O 1
ATOM 777 N N . LYS A 1 102 ? -20.135 -0.421 3.746 1.00 95.38 102 LYS A N 1
ATOM 778 C CA . LYS A 1 102 ? -21.304 -1.031 4.413 1.00 95.38 102 LYS A CA 1
ATOM 779 C C . LYS A 1 102 ? -21.141 -1.094 5.932 1.00 95.38 102 LYS A C 1
ATOM 781 O O . LYS A 1 102 ? -22.134 -1.057 6.650 1.00 95.38 102 LYS A O 1
ATOM 786 N N . TYR A 1 103 ? -19.902 -1.179 6.410 1.00 95.50 103 TYR A N 1
ATOM 787 C CA . TYR A 1 103 ? -19.570 -1.255 7.829 1.00 95.50 103 TYR A CA 1
ATOM 788 C C . TYR A 1 103 ? -19.073 0.089 8.378 1.00 95.50 103 TYR A C 1
ATOM 790 O O . TYR A 1 103 ? -19.446 0.474 9.480 1.00 95.50 103 TYR A O 1
ATOM 798 N N . GLN A 1 104 ? -18.274 0.827 7.605 1.00 96.81 104 GLN A N 1
ATOM 799 C CA . GLN A 1 104 ? -17.645 2.096 7.988 1.00 96.81 104 GLN A CA 1
ATOM 800 C C . GLN A 1 104 ? -17.964 3.209 6.966 1.00 96.81 104 GLN A C 1
ATOM 802 O O . GLN A 1 104 ? -17.078 3.668 6.241 1.00 96.81 104 GLN A O 1
ATOM 807 N N . PRO A 1 105 ? -19.224 3.683 6.882 1.00 96.56 105 PRO A N 1
ATOM 808 C CA . PRO A 1 105 ? -19.661 4.644 5.862 1.00 96.56 105 PRO A CA 1
ATOM 809 C C . PRO A 1 105 ? -19.023 6.034 6.002 1.00 96.56 105 PRO A C 1
ATOM 811 O O . PRO A 1 105 ? -19.047 6.820 5.052 1.00 96.56 105 PRO A O 1
ATOM 814 N N . GLY A 1 106 ? -18.459 6.358 7.170 1.00 97.19 106 GLY A N 1
ATOM 815 C CA . GLY A 1 106 ? -17.751 7.614 7.423 1.00 97.19 106 GLY A CA 1
ATOM 816 C C . GLY A 1 106 ? -16.301 7.630 6.931 1.00 97.19 106 GLY A C 1
ATOM 817 O O . GLY A 1 106 ? -15.694 8.700 6.870 1.00 97.19 106 GLY A O 1
ATOM 818 N N . ILE A 1 107 ? -15.742 6.475 6.564 1.00 97.31 107 ILE A N 1
ATOM 819 C CA . ILE A 1 107 ? -14.364 6.361 6.090 1.00 97.31 107 ILE A CA 1
ATOM 820 C C . ILE A 1 107 ? -14.306 6.478 4.566 1.00 97.31 107 ILE A C 1
ATOM 822 O O . ILE A 1 107 ? -15.190 6.025 3.834 1.00 97.31 107 ILE A O 1
ATOM 826 N N . ARG A 1 108 ? -13.246 7.114 4.074 1.00 95.31 108 ARG A N 1
ATOM 827 C CA . ARG A 1 108 ? -12.867 7.168 2.662 1.00 95.31 108 ARG A CA 1
ATOM 828 C C . ARG A 1 108 ? -11.463 6.607 2.498 1.00 95.31 108 ARG A C 1
ATOM 830 O O . ARG A 1 108 ? -10.624 6.783 3.377 1.00 95.31 108 ARG A O 1
ATOM 837 N N . ILE A 1 109 ? -11.210 5.942 1.376 1.00 95.31 109 ILE A N 1
ATOM 838 C CA . ILE A 1 109 ? -9.886 5.412 1.051 1.00 95.31 109 ILE A CA 1
ATOM 839 C C . ILE A 1 109 ? -9.305 6.277 -0.067 1.00 95.31 109 ILE A C 1
ATOM 841 O O . ILE A 1 109 ? -9.942 6.473 -1.099 1.00 95.31 109 ILE A O 1
ATOM 845 N N . SER A 1 110 ? -8.120 6.833 0.168 1.00 95.25 110 SER A N 1
ATOM 846 C CA . SER A 1 110 ? -7.319 7.508 -0.849 1.00 95.25 110 SER A CA 1
ATOM 847 C C . SER A 1 110 ? -6.323 6.508 -1.420 1.00 95.25 110 SER A C 1
ATOM 849 O O . SER A 1 110 ? -5.605 5.860 -0.658 1.00 95.25 110 SER A O 1
ATOM 851 N N . TYR A 1 111 ? -6.281 6.386 -2.743 1.00 94.88 111 TYR A N 1
ATOM 852 C CA . TYR A 1 111 ? -5.424 5.437 -3.445 1.00 94.88 111 TYR A CA 1
ATOM 853 C C . TYR A 1 111 ? -4.303 6.161 -4.191 1.00 94.88 111 TYR A C 1
ATOM 855 O O . TYR A 1 111 ? -4.563 7.036 -5.014 1.00 94.88 111 TYR A O 1
ATOM 863 N N . PHE A 1 112 ? -3.060 5.737 -3.963 1.00 95.44 112 PHE A N 1
ATOM 864 C CA . PHE A 1 112 ? -1.905 6.108 -4.782 1.00 95.44 112 PHE A CA 1
ATOM 865 C C . PHE A 1 112 ? -1.166 4.842 -5.218 1.00 95.44 112 PHE A C 1
ATOM 867 O O . PHE A 1 112 ? -0.356 4.277 -4.481 1.00 95.44 112 PHE A O 1
ATOM 874 N N . LEU A 1 113 ? -1.484 4.358 -6.417 1.00 94.00 113 LEU A N 1
ATOM 875 C CA . LEU A 1 113 ? -1.144 3.000 -6.848 1.00 94.00 113 LEU A CA 1
ATOM 876 C C . LEU A 1 113 ? -0.245 2.956 -8.098 1.00 94.00 113 LEU A C 1
ATOM 878 O O . LEU A 1 113 ? -0.606 2.304 -9.075 1.00 94.00 113 LEU A O 1
ATOM 882 N N . PRO A 1 114 ? 0.912 3.646 -8.131 1.00 91.06 114 PRO A N 1
ATOM 883 C CA . PRO A 1 114 ? 1.770 3.620 -9.314 1.00 91.06 114 PRO A CA 1
ATOM 884 C C . PRO A 1 114 ? 2.477 2.269 -9.497 1.00 91.06 114 PRO A C 1
ATOM 886 O O . PRO A 1 114 ? 2.717 1.847 -10.623 1.00 91.06 114 PRO A O 1
ATOM 889 N N . THR A 1 115 ? 2.866 1.607 -8.400 1.00 90.19 115 THR A N 1
ATOM 890 C CA . THR A 1 115 ? 3.564 0.315 -8.402 1.00 90.19 115 THR A CA 1
ATOM 891 C C . THR A 1 115 ? 3.766 -0.204 -6.978 1.00 90.19 115 THR A C 1
ATOM 893 O O . THR A 1 115 ? 4.005 0.561 -6.041 1.00 90.19 115 THR A O 1
ATOM 896 N N . SER A 1 116 ? 3.785 -1.530 -6.827 1.00 91.31 116 SER A N 1
ATOM 897 C CA . SER A 1 116 ? 4.172 -2.206 -5.579 1.00 91.31 116 SER A CA 1
ATOM 898 C C . SER A 1 116 ? 5.601 -1.878 -5.124 1.00 91.31 116 SER A C 1
ATOM 900 O O . SER A 1 116 ? 5.899 -2.000 -3.940 1.00 91.31 116 SER A O 1
ATOM 902 N N . ALA A 1 117 ? 6.489 -1.471 -6.038 1.00 89.88 117 ALA A N 1
ATOM 903 C CA . ALA A 1 117 ? 7.892 -1.185 -5.726 1.00 89.88 117 ALA A CA 1
ATOM 904 C C . ALA A 1 117 ? 8.088 0.081 -4.869 1.00 89.88 117 ALA A C 1
ATOM 906 O O . ALA A 1 117 ? 9.095 0.206 -4.186 1.00 89.88 117 ALA A O 1
ATOM 907 N N . LEU A 1 118 ? 7.128 1.013 -4.888 1.00 89.00 118 LEU A N 1
ATOM 908 C CA . LEU A 1 118 ? 7.184 2.262 -4.116 1.00 89.00 118 LEU A CA 1
ATOM 909 C C . LEU A 1 118 ? 6.398 2.187 -2.802 1.00 89.00 118 LEU A C 1
ATOM 911 O O . LEU A 1 118 ? 6.364 3.156 -2.045 1.00 89.00 118 LEU A O 1
ATOM 915 N N . ALA A 1 119 ? 5.742 1.054 -2.544 1.00 92.50 119 ALA A N 1
ATOM 916 C CA . ALA A 1 119 ? 4.780 0.911 -1.464 1.00 92.50 119 ALA A CA 1
ATOM 917 C C . ALA A 1 119 ? 5.432 1.178 -0.097 1.00 92.50 119 ALA A C 1
ATOM 919 O O . ALA A 1 119 ? 4.972 2.043 0.639 1.00 92.50 119 ALA A O 1
ATOM 920 N N . PHE A 1 120 ? 6.546 0.510 0.214 1.00 94.25 120 PHE A N 1
ATOM 921 C CA . PHE A 1 120 ? 7.132 0.543 1.558 1.00 94.25 120 PHE A CA 1
ATOM 922 C C . PHE A 1 120 ? 7.669 1.915 1.970 1.00 94.25 120 PHE A C 1
ATOM 924 O O . PHE A 1 120 ? 7.471 2.341 3.108 1.00 94.25 120 PHE A O 1
ATOM 931 N N . ALA A 1 121 ? 8.261 2.649 1.022 1.00 93.81 121 ALA A N 1
ATOM 932 C CA . ALA A 1 121 ? 8.744 4.005 1.259 1.00 93.81 121 ALA A CA 1
ATOM 933 C C . ALA A 1 121 ? 7.638 4.948 1.740 1.00 93.81 121 ALA A C 1
ATOM 935 O O . ALA A 1 121 ? 7.858 5.767 2.632 1.00 93.81 121 ALA A O 1
ATOM 936 N N . ALA A 1 122 ? 6.423 4.802 1.205 1.00 96.00 122 ALA A N 1
ATOM 937 C CA . ALA A 1 122 ? 5.288 5.606 1.636 1.00 96.00 122 ALA A CA 1
ATOM 938 C C . ALA A 1 122 ? 4.897 5.353 3.103 1.00 96.00 122 ALA A C 1
ATOM 940 O O . ALA A 1 122 ? 4.373 6.264 3.745 1.00 96.00 122 ALA A O 1
ATOM 941 N N . LEU A 1 123 ? 5.165 4.155 3.636 1.00 94.69 123 LEU A N 1
ATOM 942 C CA . LEU A 1 123 ? 4.822 3.794 5.009 1.00 94.69 123 LEU A CA 1
ATOM 943 C C . LEU A 1 123 ? 5.743 4.496 6.016 1.00 94.69 123 LEU A C 1
ATOM 945 O O . LEU A 1 123 ? 5.258 5.197 6.901 1.00 94.69 123 LEU A O 1
ATOM 949 N N . TYR A 1 124 ? 7.067 4.375 5.865 1.00 94.69 124 TYR A N 1
ATOM 950 C CA . TYR A 1 124 ? 8.007 4.979 6.822 1.00 94.69 124 TYR A CA 1
ATOM 951 C C . TYR A 1 124 ? 8.197 6.495 6.637 1.00 94.69 124 TYR A C 1
ATOM 953 O O . TYR A 1 124 ? 8.599 7.172 7.577 1.00 94.69 124 TYR A O 1
ATOM 961 N N . TYR A 1 125 ? 7.838 7.072 5.482 1.00 96.00 125 TYR A N 1
ATOM 962 C CA . TYR A 1 125 ? 7.717 8.534 5.315 1.00 96.00 125 TYR A CA 1
ATOM 963 C C . TYR A 1 125 ? 6.331 9.092 5.681 1.00 96.00 125 TYR A C 1
ATOM 965 O O . TYR A 1 125 ? 6.039 10.257 5.394 1.00 96.00 125 TYR A O 1
ATOM 973 N N . GLN A 1 126 ? 5.469 8.276 6.299 1.00 94.94 126 GLN A N 1
ATOM 974 C CA . GLN A 1 126 ? 4.138 8.669 6.779 1.00 94.94 126 GLN A CA 1
ATOM 975 C C . GLN A 1 126 ? 3.228 9.264 5.687 1.00 94.94 126 GLN A C 1
ATOM 977 O O . GLN A 1 126 ? 2.322 10.055 5.968 1.00 94.94 126 GLN A O 1
ATOM 982 N N . GLN A 1 127 ? 3.453 8.885 4.427 1.00 96.75 127 GLN A N 1
ATOM 983 C CA . GLN A 1 127 ? 2.615 9.279 3.292 1.00 96.75 127 GLN A CA 1
ATOM 984 C C . GLN A 1 127 ? 1.382 8.377 3.161 1.00 96.75 127 GLN A C 1
ATOM 986 O O . GLN A 1 127 ? 0.348 8.832 2.678 1.00 96.75 127 GLN A O 1
ATOM 991 N N . ALA A 1 128 ? 1.471 7.137 3.645 1.00 97.25 128 ALA A N 1
ATOM 992 C CA . ALA A 1 128 ? 0.391 6.160 3.657 1.00 97.25 128 ALA A CA 1
ATOM 993 C C . ALA A 1 128 ? 0.144 5.605 5.068 1.00 97.25 128 ALA A C 1
ATOM 995 O O . ALA A 1 128 ? 1.070 5.508 5.870 1.00 97.25 128 ALA A O 1
ATOM 996 N N . ASP A 1 129 ? -1.099 5.207 5.339 1.00 96.62 129 ASP A N 1
ATOM 997 C CA . ASP A 1 129 ? -1.492 4.492 6.560 1.00 96.62 129 ASP A CA 1
ATOM 998 C C . ASP A 1 129 ? -1.386 2.972 6.359 1.00 96.62 129 ASP A C 1
ATOM 1000 O O . ASP A 1 129 ? -1.067 2.232 7.286 1.00 96.62 129 ASP A O 1
ATOM 1004 N N . LEU A 1 130 ? -1.640 2.507 5.128 1.00 95.50 130 LEU A N 1
ATOM 1005 C CA . LEU A 1 130 ? -1.457 1.124 4.696 1.00 95.50 130 LEU A CA 1
ATOM 1006 C C . LEU A 1 130 ? -0.750 1.079 3.346 1.00 95.50 130 LEU A C 1
ATOM 1008 O O . LEU A 1 130 ? -0.907 1.961 2.499 1.00 95.50 130 LEU A O 1
ATOM 1012 N N . VAL A 1 131 ? -0.013 -0.000 3.114 1.00 95.50 131 VAL A N 1
ATOM 1013 C CA . VAL A 1 131 ? 0.668 -0.232 1.843 1.00 95.50 131 VAL A CA 1
ATOM 1014 C C . VAL A 1 131 ? 0.393 -1.647 1.360 1.00 95.50 131 VAL A C 1
ATOM 1016 O O . VAL A 1 131 ? 0.382 -2.587 2.151 1.00 95.50 131 VAL A O 1
ATOM 1019 N N . MET A 1 132 ? 0.150 -1.804 0.060 1.00 92.88 132 MET A N 1
ATOM 1020 C CA . MET A 1 132 ? 0.049 -3.115 -0.577 1.00 92.88 132 MET A CA 1
ATOM 1021 C C . MET A 1 132 ? 1.208 -3.279 -1.548 1.00 92.88 132 MET A C 1
ATOM 1023 O O . MET A 1 132 ? 1.326 -2.535 -2.521 1.00 92.88 132 MET A O 1
ATOM 1027 N N . GLY A 1 133 ? 2.039 -4.283 -1.308 1.00 90.62 133 GLY A N 1
ATOM 1028 C CA . GLY A 1 133 ? 3.172 -4.591 -2.162 1.00 90.62 133 GLY A CA 1
ATOM 1029 C C . GLY A 1 133 ? 3.546 -6.062 -2.094 1.00 90.62 133 GLY A C 1
ATOM 1030 O O . GLY A 1 133 ? 2.776 -6.903 -1.632 1.00 90.62 133 GLY A O 1
ATOM 1031 N N . HIS A 1 134 ? 4.744 -6.355 -2.581 1.00 88.38 134 HIS A N 1
ATOM 1032 C CA . HIS A 1 134 ? 5.388 -7.639 -2.358 1.00 88.38 134 HIS A CA 1
ATOM 1033 C C . HIS A 1 134 ? 5.777 -7.785 -0.879 1.00 88.38 134 HIS A C 1
ATOM 1035 O O . HIS A 1 134 ? 5.797 -6.801 -0.137 1.00 88.38 134 HIS A O 1
ATOM 1041 N N . ARG A 1 135 ? 6.095 -9.013 -0.456 1.00 89.62 135 ARG A N 1
ATOM 1042 C CA . ARG A 1 135 ? 6.664 -9.253 0.874 1.00 89.62 135 ARG A CA 1
ATOM 1043 C C . ARG A 1 135 ? 7.947 -8.418 1.028 1.00 89.62 135 ARG A C 1
ATOM 1045 O O . ARG A 1 135 ? 8.805 -8.545 0.152 1.00 89.62 135 ARG A O 1
ATOM 1052 N N . PRO A 1 136 ? 8.084 -7.595 2.084 1.00 91.75 136 PRO A N 1
ATOM 1053 C CA . PRO A 1 136 ? 9.229 -6.704 2.228 1.00 91.75 136 PRO A CA 1
ATOM 1054 C C . PRO A 1 136 ? 10.535 -7.495 2.342 1.00 91.75 136 PRO A C 1
ATOM 1056 O O . PRO A 1 136 ? 10.602 -8.526 3.017 1.00 91.75 136 PRO A O 1
ATOM 1059 N N . GLY A 1 137 ? 11.572 -7.014 1.659 1.00 93.31 137 GLY A N 1
ATOM 1060 C CA . GLY A 1 137 ? 12.921 -7.552 1.768 1.00 93.31 137 GLY A CA 1
ATOM 1061 C C . GLY A 1 137 ? 13.665 -7.013 2.991 1.00 93.31 137 GLY A C 1
ATOM 1062 O O . GLY A 1 137 ? 13.173 -6.165 3.734 1.00 93.31 137 GLY A O 1
ATOM 1063 N N . PHE A 1 138 ? 14.910 -7.463 3.171 1.00 95.06 138 PHE A N 1
ATOM 1064 C CA . PHE A 1 138 ? 15.766 -7.005 4.272 1.00 95.06 138 PHE A CA 1
ATOM 1065 C C . PHE A 1 138 ? 15.917 -5.475 4.312 1.00 95.06 138 PHE A C 1
ATOM 1067 O O . PHE A 1 138 ? 15.812 -4.881 5.379 1.00 95.06 138 PHE A O 1
ATOM 1074 N N . TYR A 1 139 ? 16.139 -4.828 3.162 1.00 94.50 139 TYR A N 1
ATOM 1075 C CA . TYR A 1 139 ? 16.337 -3.375 3.116 1.00 94.50 139 TYR A CA 1
ATOM 1076 C C . TYR A 1 139 ? 15.056 -2.573 3.350 1.00 94.50 139 TYR A C 1
ATOM 1078 O O . TYR A 1 139 ? 15.142 -1.477 3.897 1.00 94.50 139 TYR A O 1
ATOM 1086 N N . ASP A 1 140 ? 13.892 -3.118 2.995 1.00 94.12 140 ASP A N 1
ATOM 1087 C CA . ASP A 1 140 ? 12.603 -2.499 3.304 1.00 94.12 140 ASP A CA 1
ATOM 1088 C C . ASP A 1 140 ? 12.402 -2.450 4.823 1.00 94.12 140 ASP A C 1
ATOM 1090 O O . ASP A 1 140 ? 12.195 -1.376 5.392 1.00 94.12 140 ASP A O 1
ATOM 1094 N N . LEU A 1 141 ? 12.548 -3.605 5.486 1.00 95.75 141 LEU A N 1
ATOM 1095 C CA . LEU A 1 141 ? 12.407 -3.740 6.939 1.00 95.75 141 LEU A CA 1
ATOM 1096 C C . LEU A 1 141 ? 13.458 -2.923 7.691 1.00 95.75 141 LEU A C 1
ATOM 1098 O O . LEU A 1 141 ? 13.102 -2.132 8.559 1.00 95.75 141 LEU A O 1
ATOM 1102 N N . LEU A 1 142 ? 14.731 -3.015 7.288 1.00 96.50 142 LEU A N 1
ATOM 1103 C CA . LEU A 1 142 ? 15.807 -2.232 7.892 1.00 96.50 142 LEU A CA 1
ATOM 1104 C C . LEU A 1 142 ? 15.526 -0.727 7.794 1.00 96.50 142 LEU A C 1
ATOM 1106 O O . LEU A 1 142 ? 15.726 -0.009 8.770 1.00 96.50 142 LEU A O 1
ATOM 1110 N N . ALA A 1 143 ? 15.077 -0.227 6.639 1.00 95.81 143 ALA A N 1
ATOM 1111 C CA . ALA A 1 143 ? 14.741 1.187 6.492 1.00 95.81 143 ALA A CA 1
ATOM 1112 C C . ALA A 1 143 ? 13.579 1.586 7.412 1.00 95.81 143 ALA A C 1
ATOM 1114 O O . ALA A 1 143 ? 13.666 2.604 8.098 1.00 95.81 143 ALA A O 1
ATOM 1115 N N . TYR A 1 144 ? 12.526 0.770 7.473 1.00 96.19 144 TYR A N 1
ATOM 1116 C CA . TYR A 1 144 ? 11.376 1.024 8.335 1.00 96.19 144 TYR A CA 1
ATOM 1117 C C . TYR A 1 144 ? 11.758 1.050 9.813 1.00 96.19 144 TYR A C 1
ATOM 1119 O O . TYR A 1 144 ? 11.482 2.038 10.485 1.00 96.19 144 TYR A O 1
ATOM 1127 N N . GLU A 1 145 ? 12.450 0.026 10.310 1.00 96.88 145 GLU A N 1
ATOM 1128 C CA . GLU A 1 145 ? 12.891 -0.061 11.705 1.00 96.88 145 GLU A CA 1
ATOM 1129 C C . GLU A 1 145 ? 13.763 1.137 12.099 1.00 96.88 145 GLU A C 1
ATOM 1131 O O . GLU A 1 145 ? 13.608 1.693 13.184 1.00 96.88 145 GLU A O 1
ATOM 1136 N N . ARG A 1 146 ? 14.656 1.591 11.208 1.00 96.88 146 ARG A N 1
ATOM 1137 C CA . ARG A 1 146 ? 15.535 2.743 11.473 1.00 96.88 146 ARG A CA 1
ATOM 1138 C C . ARG A 1 146 ? 14.792 4.071 11.551 1.00 96.88 146 ARG A C 1
ATOM 1140 O O . ARG A 1 146 ? 15.280 4.981 12.216 1.00 96.88 146 ARG A O 1
ATOM 1147 N N . VAL A 1 147 ? 13.653 4.193 10.873 1.00 97.19 147 VAL A N 1
ATOM 1148 C CA . VAL A 1 147 ? 12.846 5.420 10.843 1.00 97.19 147 VAL A CA 1
ATOM 1149 C C . VAL A 1 147 ? 11.752 5.398 11.912 1.00 97.19 147 VAL A C 1
ATOM 1151 O O . VAL A 1 147 ? 11.506 6.410 12.563 1.00 97.19 147 VAL A O 1
ATOM 1154 N N . MET A 1 148 ? 11.104 4.251 12.101 1.00 95.94 148 MET A N 1
ATOM 1155 C CA . MET A 1 148 ? 9.902 4.094 12.921 1.00 95.94 148 MET A CA 1
ATOM 1156 C C . MET A 1 148 ? 10.191 3.503 14.302 1.00 95.94 148 MET A C 1
ATOM 1158 O O . MET A 1 148 ? 9.411 3.727 15.221 1.00 95.94 148 MET A O 1
ATOM 1162 N N . ASN A 1 149 ? 11.325 2.815 14.476 1.00 96.62 149 ASN A N 1
ATOM 1163 C CA . ASN A 1 149 ? 11.777 2.223 15.740 1.00 96.62 149 ASN A CA 1
ATOM 1164 C C . ASN A 1 149 ? 10.887 1.067 16.261 1.00 96.62 149 ASN A C 1
ATOM 1166 O O . ASN A 1 149 ? 10.824 0.827 17.468 1.00 96.62 149 ASN A O 1
ATOM 1170 N N . PHE A 1 150 ? 10.192 0.367 15.355 1.00 95.50 150 PHE A N 1
ATOM 1171 C CA . PHE A 1 150 ? 9.437 -0.876 15.581 1.00 95.50 150 PHE A CA 1
ATOM 1172 C C . PHE A 1 150 ? 9.181 -1.599 14.242 1.00 95.50 150 PHE A C 1
ATOM 1174 O O . PHE A 1 150 ? 9.425 -1.017 13.184 1.00 95.50 150 PHE A O 1
ATOM 1181 N N . ASP A 1 151 ? 8.667 -2.832 14.291 1.00 94.62 151 ASP A N 1
ATOM 1182 C CA . ASP A 1 151 ? 8.347 -3.635 13.102 1.00 94.62 151 ASP A CA 1
ATOM 1183 C C . ASP A 1 151 ? 6.963 -3.303 12.519 1.00 94.62 151 ASP A C 1
ATOM 1185 O O . ASP A 1 151 ? 5.996 -3.109 13.263 1.00 94.62 151 ASP A O 1
ATOM 1189 N N . PRO A 1 152 ? 6.801 -3.303 11.189 1.00 94.94 152 PRO A N 1
ATOM 1190 C CA . PRO A 1 152 ? 5.498 -3.111 10.575 1.00 94.94 152 PRO A CA 1
ATOM 1191 C C . PRO A 1 152 ? 4.595 -4.329 10.810 1.00 94.94 152 PRO A C 1
ATOM 1193 O O . PRO A 1 152 ? 5.043 -5.474 10.863 1.00 94.94 152 PRO A O 1
ATOM 1196 N N . VAL A 1 153 ? 3.284 -4.095 10.873 1.00 95.38 153 VAL A N 1
ATOM 1197 C CA . VAL A 1 153 ? 2.294 -5.180 10.903 1.00 95.38 153 VAL A CA 1
ATOM 1198 C C . VAL A 1 153 ? 2.069 -5.698 9.482 1.00 95.38 153 VAL A C 1
ATOM 1200 O O . VAL A 1 153 ? 1.569 -4.970 8.624 1.00 95.38 153 VAL A O 1
ATOM 1203 N N . GLU A 1 154 ? 2.403 -6.965 9.235 1.00 93.00 154 GLU A N 1
ATOM 1204 C CA . GLU A 1 154 ? 2.184 -7.631 7.946 1.00 93.00 154 GLU A CA 1
ATOM 1205 C C . GLU A 1 154 ? 0.865 -8.418 7.949 1.00 93.00 154 GLU A C 1
ATOM 1207 O O . GLU A 1 154 ? 0.606 -9.236 8.832 1.00 93.00 154 GLU A O 1
ATOM 1212 N N . ILE A 1 155 ? 0.031 -8.195 6.929 1.00 92.19 155 ILE A N 1
ATOM 1213 C CA . ILE A 1 155 ? -1.197 -8.960 6.686 1.00 92.19 155 ILE A CA 1
ATOM 1214 C C . ILE A 1 155 ? -1.139 -9.509 5.262 1.00 92.19 155 ILE A C 1
ATOM 1216 O O . ILE A 1 155 ? -1.104 -8.753 4.291 1.00 92.19 155 ILE A O 1
ATOM 1220 N N . THR A 1 156 ? -1.168 -10.835 5.120 1.00 89.62 156 THR A N 1
ATOM 1221 C CA . THR A 1 156 ? -1.262 -11.477 3.802 1.00 89.62 156 THR A CA 1
ATOM 1222 C C . THR A 1 156 ? -2.707 -11.424 3.309 1.00 89.62 156 THR A C 1
ATOM 1224 O O . THR A 1 156 ? -3.557 -12.171 3.784 1.00 89.62 156 THR A O 1
ATOM 1227 N N . ALA A 1 157 ? -2.990 -10.527 2.362 1.00 83.88 157 ALA A N 1
ATOM 1228 C CA . ALA A 1 157 ? -4.333 -10.354 1.798 1.00 83.88 157 ALA A CA 1
ATOM 1229 C C . ALA A 1 157 ? -4.563 -11.152 0.503 1.00 83.88 157 ALA A C 1
ATOM 1231 O O . ALA A 1 157 ? -5.690 -11.535 0.201 1.00 83.88 157 ALA A O 1
ATOM 1232 N N . VAL A 1 158 ? -3.503 -11.380 -0.277 1.00 81.62 158 VAL A N 1
ATOM 1233 C CA . VAL A 1 158 ? -3.549 -12.085 -1.563 1.00 81.62 158 VAL A CA 1
ATOM 1234 C C . VAL A 1 158 ? -2.301 -12.952 -1.705 1.00 81.62 158 VAL A C 1
ATOM 1236 O O . VAL A 1 158 ? -1.209 -12.517 -1.351 1.00 81.62 158 VAL A O 1
ATOM 1239 N N . THR A 1 159 ? -2.442 -14.168 -2.230 1.00 70.81 159 THR A N 1
ATOM 1240 C CA . THR A 1 159 ? -1.320 -15.112 -2.402 1.00 70.81 159 THR A CA 1
ATOM 1241 C C . THR A 1 159 ? -0.790 -15.176 -3.837 1.00 70.81 159 THR A C 1
ATOM 1243 O O . THR A 1 159 ? 0.132 -15.936 -4.113 1.00 70.81 159 THR A O 1
ATOM 1246 N N . GLY A 1 160 ? -1.344 -14.377 -4.760 1.00 64.38 160 GLY A N 1
ATOM 1247 C CA . GLY A 1 160 ? -1.132 -14.576 -6.199 1.00 64.38 160 GLY A CA 1
ATOM 1248 C C . GLY A 1 160 ? -1.882 -15.817 -6.695 1.00 64.38 160 GLY A C 1
ATOM 1249 O O . GLY A 1 160 ? -2.312 -16.626 -5.877 1.00 64.38 160 GLY A O 1
ATOM 1250 N N . SER A 1 161 ? -2.129 -15.892 -8.009 1.00 54.56 161 SER A N 1
ATOM 1251 C CA . SER A 1 161 ? -3.046 -16.837 -8.678 1.00 54.56 161 SER A CA 1
ATOM 1252 C C . SER A 1 161 ? -3.220 -18.163 -7.934 1.00 54.56 161 SER A C 1
ATOM 1254 O O . SER A 1 161 ? -2.329 -19.012 -7.938 1.00 54.56 161 SER A O 1
ATOM 1256 N N . PHE A 1 162 ? -4.388 -18.331 -7.316 1.00 49.44 162 PHE A N 1
ATOM 1257 C CA . PHE A 1 162 ? -4.886 -19.658 -6.993 1.00 49.44 162 PHE A CA 1
ATOM 1258 C C . PHE A 1 162 ? -5.019 -20.428 -8.311 1.00 49.44 162 PHE A C 1
ATOM 1260 O O . PHE A 1 162 ? -5.417 -19.826 -9.312 1.00 49.44 162 PHE A O 1
ATOM 1267 N N . ASP A 1 163 ? -4.643 -21.704 -8.315 1.00 45.75 163 ASP A N 1
ATOM 1268 C CA . ASP A 1 163 ? -4.736 -22.577 -9.483 1.00 45.75 163 ASP A CA 1
ATOM 1269 C C . ASP A 1 163 ? -6.204 -22.673 -9.923 1.00 45.75 163 ASP A C 1
ATOM 1271 O O . ASP A 1 163 ? -7.028 -23.366 -9.324 1.00 45.75 163 ASP A O 1
ATOM 1275 N N . VAL A 1 164 ? -6.557 -21.858 -10.911 1.00 48.91 164 VAL A N 1
ATOM 1276 C CA . VAL A 1 164 ? -7.836 -21.890 -11.611 1.00 48.91 164 VAL A CA 1
ATOM 1277 C C . VAL A 1 164 ? -7.544 -22.615 -12.917 1.00 48.91 164 VAL A C 1
ATOM 1279 O O . VAL A 1 164 ? -7.227 -21.971 -13.913 1.00 48.91 164 VAL A O 1
ATOM 1282 N N . GLY A 1 165 ? -7.500 -23.949 -12.826 1.00 44.81 165 GLY A N 1
ATOM 1283 C CA . GLY A 1 165 ? -7.041 -24.863 -13.881 1.00 44.81 165 GLY A CA 1
ATOM 1284 C C . GLY A 1 165 ? -7.599 -24.612 -15.277 1.00 44.81 165 GLY A C 1
ATOM 1285 O O . GLY A 1 165 ? -8.708 -24.043 -15.402 1.00 44.81 165 GLY A O 1
#

Radius of gyration: 25.89 Å; chains: 1; bounding box: 44×86×46 Å

Secondary structure (DSSP, 8-state):
--HHHHHHHHHHHHHHHHHHSS--TT-----HHHHHHHHHHHHHHHHHHHHHTS----PPP--TTSPPP--SS---EEEEEEE-THHHHSSHHHHHHHHHHTT-TTEEEEEE-S-GGGHHHHHHTTS-SEEE-SPP-HHHHHHHHHHHSSPPPP-----S-----

Foldseek 3Di:
DDPVVVVVVVVVVVVVVVVVPPPPPPPPPQDPVNVVVVVVVVVVLQVLAVVLVDDLDPDDDDCVPPDDDADPDADADEFEEEAACSCVSYCNVVVCQVVVCVRHVRYDYHYHYPHLVCFLVCVLVVVGPYYDHPDDDPVSQVVNCVRPVDGDDDDCPDDPDDPSD